Protein AF-X0UGA6-F1 (afdb_monomer)

Foldseek 3Di:
DCPPPQFDDWADDVVGIDTDGQPPVDPCSVVVVVVVVVVCVVCVVVVVVVVVVVVVVVVVVVVD

Mean predicted aligned error: 5.54 Å

Radius of gyration: 16.4 Å; Cα contacts (8 Å, |Δi|>4): 31; chains: 1; bounding box: 34×26×38 Å

InterPro domains:
  IPR045352 Protein of unknown function DUF6530 [PF20140] (3-61)

Organism: NCBI:txid412755

Structure (mmCIF, N/CA/C/O backbone):
data_AF-X0UGA6-F1
#
_entry.id   AF-X0UGA6-F1
#
loop_
_atom_site.group_PDB
_atom_site.id
_atom_site.type_symbol
_atom_site.label_atom_id
_atom_site.label_alt_id
_atom_site.label_comp_id
_atom_site.label_asym_id
_atom_site.label_entity_id
_atom_site.label_seq_id
_atom_site.pdbx_PDB_ins_code
_atom_site.Cartn_x
_atom_site.Cartn_y
_atom_site.Cartn_z
_atom_site.occupancy
_atom_site.B_iso_or_equiv
_atom_site.auth_seq_id
_atom_site.auth_comp_id
_atom_site.auth_asym_id
_atom_site.auth_atom_id
_atom_site.pdbx_PDB_model_num
ATOM 1 N N . ASP A 1 1 ? 5.483 -16.201 -6.688 1.00 61.69 1 ASP A N 1
ATOM 2 C CA . ASP A 1 1 ? 4.783 -16.240 -7.986 1.00 61.69 1 ASP A CA 1
ATOM 3 C C . ASP A 1 1 ? 3.365 -15.728 -7.854 1.00 61.69 1 ASP A C 1
ATOM 5 O O . ASP A 1 1 ? 2.662 -16.140 -6.939 1.00 61.69 1 ASP A O 1
ATOM 9 N N . TYR A 1 2 ? 2.971 -14.809 -8.738 1.00 74.31 2 TYR A N 1
ATOM 10 C CA . TYR A 1 2 ? 1.603 -14.298 -8.855 1.00 74.31 2 TYR A CA 1
ATOM 11 C C . TYR A 1 2 ? 0.915 -15.043 -10.010 1.00 74.31 2 TYR A C 1
ATOM 13 O O . TYR A 1 2 ? 1.063 -14.630 -11.160 1.00 74.31 2 TYR A O 1
ATOM 21 N N . PRO A 1 3 ? 0.197 -16.152 -9.752 1.00 81.12 3 PRO A N 1
ATOM 22 C CA . PRO A 1 3 ? -0.294 -17.038 -10.812 1.00 81.12 3 PRO A CA 1
ATOM 23 C C . PRO A 1 3 ? -1.300 -16.366 -11.757 1.00 81.12 3 PRO A C 1
ATOM 25 O O . PRO A 1 3 ? -1.462 -16.813 -12.886 1.00 81.12 3 PRO A O 1
ATOM 28 N N . ASN A 1 4 ? -1.939 -15.279 -11.313 1.00 89.06 4 ASN A N 1
ATOM 29 C CA . ASN A 1 4 ? -2.936 -14.527 -12.077 1.00 89.06 4 ASN A CA 1
ATOM 30 C C . ASN A 1 4 ? -2.449 -13.128 -12.491 1.00 89.06 4 ASN A C 1
ATOM 32 O O . ASN A 1 4 ? -3.266 -12.263 -12.796 1.00 89.06 4 ASN A O 1
ATOM 36 N N . TYR A 1 5 ? -1.135 -12.880 -12.487 1.00 87.62 5 TYR A N 1
ATOM 37 C CA . TYR A 1 5 ? -0.570 -11.583 -12.858 1.00 87.62 5 TYR A CA 1
ATOM 38 C C . TYR A 1 5 ? -1.120 -11.081 -14.215 1.00 87.62 5 TYR A C 1
ATOM 40 O O . TYR A 1 5 ? -1.129 -11.849 -15.179 1.00 87.62 5 TY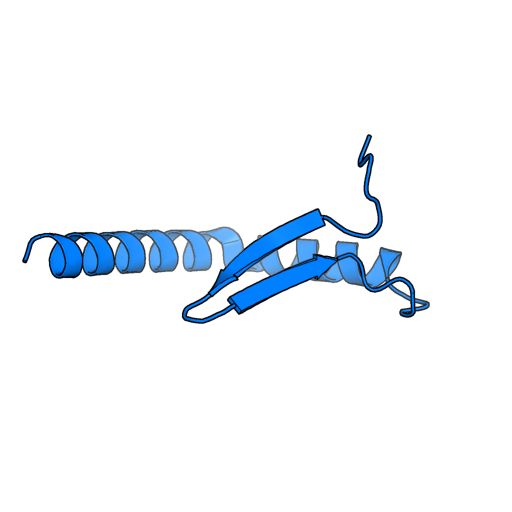R A O 1
ATOM 48 N N . PRO A 1 6 ? -1.561 -9.809 -14.329 1.00 92.31 6 PRO A N 1
ATOM 49 C CA . PRO A 1 6 ? -1.371 -8.710 -13.376 1.00 92.31 6 PRO A CA 1
ATOM 50 C C . PRO A 1 6 ? -2.453 -8.580 -12.292 1.00 92.31 6 PRO A C 1
ATOM 52 O O . PRO A 1 6 ? -2.377 -7.642 -11.500 1.00 92.31 6 PRO A O 1
ATOM 55 N N . LEU A 1 7 ? -3.454 -9.465 -12.245 1.00 93.88 7 LEU A N 1
ATOM 56 C CA . LEU A 1 7 ? -4.484 -9.454 -11.205 1.00 93.88 7 LEU A CA 1
ATOM 57 C C . LEU A 1 7 ? -3.866 -9.832 -9.853 1.00 93.88 7 LEU A C 1
ATOM 59 O O . LEU A 1 7 ? -3.274 -10.902 -9.705 1.00 93.88 7 LEU A O 1
ATOM 63 N N . LEU A 1 8 ? -4.026 -8.943 -8.877 1.00 91.38 8 LEU A N 1
ATOM 64 C CA . LEU A 1 8 ? -3.532 -9.102 -7.514 1.00 91.38 8 LEU A CA 1
ATOM 65 C C . LEU A 1 8 ? -4.632 -9.628 -6.596 1.00 91.38 8 LEU A C 1
ATOM 67 O O . LEU A 1 8 ? -4.401 -10.576 -5.852 1.00 91.38 8 LEU A O 1
ATOM 71 N N . ASP A 1 9 ? -5.822 -9.024 -6.665 1.00 92.25 9 ASP A N 1
ATOM 72 C CA . ASP A 1 9 ? -6.936 -9.368 -5.783 1.00 92.25 9 ASP A CA 1
ATOM 73 C C . ASP A 1 9 ? -8.298 -8.960 -6.370 1.00 92.25 9 ASP A C 1
ATOM 75 O O . ASP A 1 9 ? -8.388 -8.279 -7.398 1.00 92.25 9 ASP A O 1
ATOM 79 N N . ARG A 1 10 ? -9.381 -9.371 -5.709 1.00 92.12 10 ARG A N 1
ATOM 80 C CA . ARG A 1 10 ? -10.755 -8.988 -6.017 1.00 92.12 10 ARG A CA 1
ATOM 81 C C . ARG A 1 10 ? -11.501 -8.618 -4.740 1.00 92.12 10 ARG A C 1
ATOM 83 O O . ARG A 1 10 ? -11.884 -9.477 -3.950 1.00 92.12 10 ARG A O 1
ATOM 90 N N . VAL A 1 11 ? -11.788 -7.332 -4.586 1.00 94.31 11 VAL A N 1
ATOM 91 C CA . VAL A 1 11 ? -12.487 -6.781 -3.424 1.00 94.31 11 VAL A CA 1
ATOM 92 C C . VAL A 1 11 ? -13.993 -6.853 -3.653 1.00 94.31 11 VAL A C 1
ATOM 94 O O . VAL A 1 11 ? -14.519 -6.257 -4.594 1.00 94.31 11 VAL A O 1
ATOM 97 N N . GLY A 1 12 ? -14.702 -7.586 -2.794 1.00 93.88 12 GLY A N 1
ATOM 98 C CA . GLY A 1 12 ? -16.165 -7.608 -2.798 1.00 93.88 12 GLY A CA 1
ATOM 99 C C . GLY A 1 12 ? -16.733 -6.236 -2.437 1.00 93.88 12 GLY A C 1
ATOM 100 O O . GLY A 1 12 ? -16.322 -5.631 -1.451 1.00 93.88 12 GLY A O 1
ATOM 101 N N . LEU A 1 13 ? -17.686 -5.752 -3.229 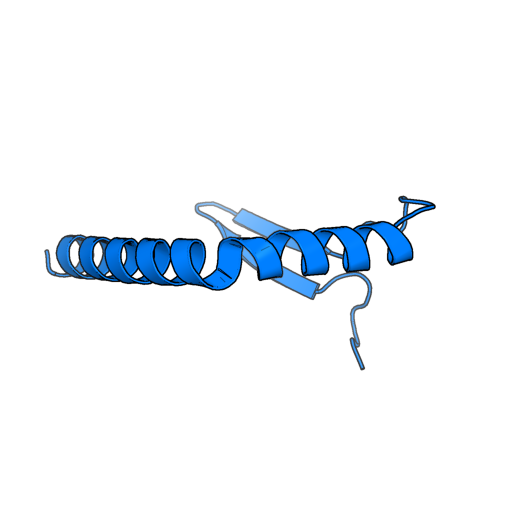1.00 93.25 13 LEU A N 1
ATOM 102 C CA . LEU A 1 13 ? -18.397 -4.497 -2.993 1.00 93.25 13 LEU A CA 1
ATOM 103 C C . LEU A 1 13 ? -19.900 -4.777 -2.984 1.00 93.25 13 LEU A C 1
ATOM 105 O O . LEU A 1 13 ? -20.358 -5.778 -3.538 1.00 93.25 13 LEU A O 1
ATOM 109 N N . GLN A 1 14 ? -20.699 -3.911 -2.361 1.00 90.94 14 GLN A N 1
ATOM 110 C CA . GLN A 1 14 ? -22.149 -4.101 -2.373 1.00 90.94 14 GLN A CA 1
ATOM 111 C C . GLN A 1 14 ? -22.662 -4.138 -3.822 1.00 90.94 14 GLN A C 1
ATOM 113 O O . GLN A 1 14 ? -22.522 -3.174 -4.569 1.00 90.94 14 GLN A O 1
ATOM 118 N N . GLY A 1 15 ? -23.249 -5.273 -4.212 1.00 91.31 15 GLY A N 1
ATOM 119 C CA . GLY A 1 15 ? -23.776 -5.486 -5.562 1.00 91.31 15 GLY A CA 1
ATOM 120 C C . GLY A 1 15 ? -22.730 -5.836 -6.628 1.00 91.31 15 GLY A C 1
ATOM 121 O O . GLY A 1 15 ? -23.086 -5.914 -7.801 1.00 91.31 15 GLY A O 1
ATOM 122 N N . GLY A 1 16 ? -21.466 -6.080 -6.266 1.00 92.50 16 GLY A N 1
ATOM 123 C CA . GLY A 1 16 ? -20.437 -6.435 -7.241 1.00 92.50 16 GLY A CA 1
ATOM 124 C C . GLY A 1 16 ? -19.082 -6.785 -6.637 1.00 92.50 16 GLY A C 1
ATOM 125 O O . GLY A 1 16 ? -18.961 -7.223 -5.496 1.00 92.50 16 GLY A O 1
ATOM 126 N N . ALA A 1 17 ? -18.033 -6.618 -7.432 1.00 93.69 17 ALA A N 1
ATOM 127 C CA . ALA A 1 17 ? -16.670 -6.665 -6.932 1.00 93.69 17 ALA A CA 1
ATOM 128 C C . ALA A 1 17 ? -15.749 -5.863 -7.843 1.00 93.69 17 ALA A C 1
ATOM 130 O O . ALA A 1 17 ? -15.980 -5.775 -9.050 1.00 93.69 17 ALA A O 1
ATOM 131 N N . MET A 1 18 ? -14.689 -5.334 -7.253 1.00 95.50 18 MET A N 1
ATOM 132 C CA . MET A 1 18 ? -13.644 -4.593 -7.936 1.00 95.50 18 MET A CA 1
ATOM 133 C C . MET A 1 18 ? -12.396 -5.461 -8.048 1.00 95.50 18 MET A C 1
ATOM 135 O O . MET A 1 18 ? -11.921 -6.005 -7.054 1.00 95.50 18 MET A O 1
ATOM 139 N N . ASN A 1 19 ? -11.862 -5.588 -9.259 1.00 94.62 19 ASN A N 1
ATOM 140 C CA . ASN A 1 19 ? -10.571 -6.229 -9.477 1.00 94.62 19 ASN A CA 1
ATOM 141 C C . ASN A 1 19 ? -9.451 -5.233 -9.161 1.00 94.62 19 ASN A C 1
ATOM 143 O O . ASN A 1 19 ? -9.523 -4.072 -9.561 1.00 94.62 19 ASN A O 1
ATOM 147 N N . VAL A 1 20 ? -8.412 -5.704 -8.481 1.00 93.56 20 VAL A N 1
ATOM 148 C CA . VAL A 1 20 ? -7.188 -4.959 -8.184 1.00 93.56 20 VAL A CA 1
ATOM 149 C C . VAL A 1 20 ? -6.063 -5.591 -8.992 1.00 93.56 20 VAL A C 1
ATOM 151 O O . VAL A 1 20 ? -5.795 -6.783 -8.852 1.00 93.56 20 VAL A O 1
ATOM 154 N N . SER A 1 21 ? -5.412 -4.818 -9.859 1.00 93.62 21 SER A N 1
ATOM 155 C CA . SER A 1 21 ? -4.367 -5.309 -10.763 1.00 93.62 21 SER A CA 1
ATOM 156 C C . SER A 1 21 ? -3.253 -4.289 -10.967 1.00 93.62 21 SER A C 1
ATOM 158 O O . SER A 1 21 ? -3.480 -3.087 -10.844 1.00 93.62 21 SER A O 1
ATOM 160 N N . ILE A 1 22 ? -2.067 -4.760 -11.352 1.00 90.19 22 ILE A N 1
ATOM 161 C CA . ILE A 1 22 ? -0.967 -3.891 -11.790 1.00 90.19 22 ILE A CA 1
ATOM 162 C C . ILE A 1 22 ? -1.348 -3.186 -13.098 1.00 90.19 22 ILE A C 1
ATOM 164 O O . ILE A 1 22 ? -1.798 -3.833 -14.047 1.00 90.19 22 ILE A O 1
ATOM 168 N N . CYS A 1 23 ? -1.136 -1.869 -13.163 1.00 92.06 23 CYS A N 1
ATOM 169 C CA . CYS A 1 23 ? -1.369 -1.061 -14.360 1.00 92.06 23 CYS A CA 1
ATOM 170 C C . CYS A 1 23 ? -0.248 -1.291 -15.386 1.00 92.06 23 CYS A C 1
ATOM 172 O O . CYS A 1 23 ? 0.738 -0.560 -15.423 1.00 92.06 23 CYS A O 1
ATOM 174 N N . LYS A 1 24 ? -0.375 -2.345 -16.199 1.00 90.81 24 LYS A N 1
ATOM 175 C CA . LYS A 1 24 ? 0.638 -2.720 -17.203 1.00 90.81 24 LYS A CA 1
ATOM 176 C C . LYS A 1 24 ? 0.760 -1.718 -18.354 1.00 90.81 24 LYS A C 1
ATOM 178 O O . LYS A 1 24 ? 1.772 -1.746 -19.043 1.00 90.81 24 LYS A O 1
ATOM 183 N N . ASP A 1 25 ? -0.228 -0.843 -18.519 1.00 94.19 25 ASP A N 1
ATOM 184 C CA . ASP A 1 25 ? -0.230 0.219 -19.529 1.00 94.19 25 ASP A CA 1
ATOM 185 C C . ASP A 1 25 ? 0.599 1.447 -19.101 1.00 94.19 25 ASP A C 1
ATOM 187 O O . ASP A 1 25 ? 0.805 2.360 -19.896 1.00 94.19 25 ASP A O 1
ATOM 191 N N . ASN A 1 26 ? 1.086 1.488 -17.853 1.00 93.25 26 ASN A N 1
ATOM 192 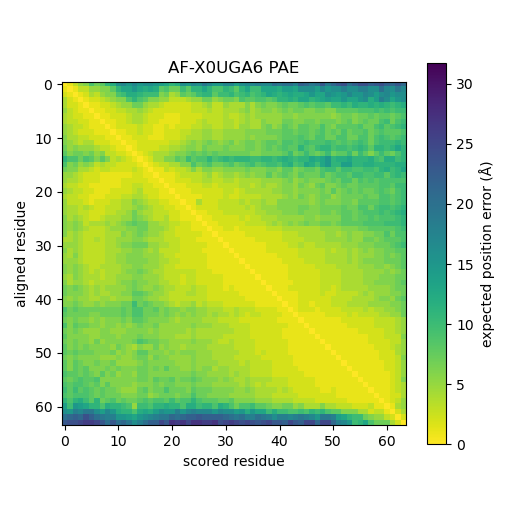C CA . ASN A 1 26 ? 1.975 2.543 -17.378 1.00 93.25 26 ASN A CA 1
ATOM 193 C C . ASN A 1 26 ? 3.441 2.216 -17.714 1.00 93.25 26 ASN A C 1
ATOM 195 O O . ASN A 1 26 ? 4.047 1.327 -17.114 1.00 93.25 26 ASN A O 1
ATOM 199 N N . GLU A 1 27 ? 4.031 2.986 -18.630 1.00 95.38 27 GLU A N 1
ATOM 200 C CA . GLU A 1 27 ? 5.436 2.862 -19.047 1.00 95.38 27 GLU A CA 1
ATOM 201 C C . GLU A 1 27 ? 6.442 3.115 -17.907 1.00 95.38 27 GLU A C 1
ATOM 203 O O . GLU A 1 27 ? 7.595 2.688 -17.986 1.00 95.38 27 GLU A O 1
ATOM 208 N N . HIS A 1 28 ? 6.015 3.782 -16.831 1.00 95.44 28 HIS A N 1
ATOM 209 C CA . HIS A 1 28 ? 6.836 4.121 -15.667 1.00 95.44 28 HIS A CA 1
ATOM 210 C C . HIS A 1 28 ? 6.494 3.301 -14.416 1.00 95.44 28 HIS A C 1
ATOM 212 O O . HIS A 1 28 ? 6.968 3.631 -13.330 1.00 95.44 28 HIS A O 1
ATOM 218 N N . ILE A 1 29 ? 5.733 2.207 -14.557 1.00 93.06 29 ILE A N 1
ATOM 219 C CA . ILE A 1 29 ? 5.201 1.431 -13.425 1.00 93.06 29 ILE A CA 1
ATOM 220 C C . ILE A 1 29 ? 6.261 1.025 -12.391 1.00 93.06 29 ILE A C 1
ATOM 222 O O . ILE A 1 29 ? 6.008 1.125 -11.197 1.00 93.06 29 ILE A O 1
ATOM 226 N N . GLU A 1 30 ? 7.457 0.621 -12.823 1.00 91.56 30 GLU A N 1
ATOM 227 C CA . GLU A 1 30 ? 8.543 0.217 -11.916 1.00 91.56 30 GLU A CA 1
ATOM 228 C C . GLU A 1 30 ? 9.034 1.387 -11.048 1.00 91.56 30 GLU A C 1
ATOM 230 O O . GLU A 1 30 ? 9.229 1.246 -9.842 1.00 91.56 30 GLU A O 1
ATOM 235 N N . ASN A 1 31 ? 9.199 2.570 -11.646 1.00 95.75 31 ASN A N 1
ATOM 236 C CA . ASN A 1 31 ? 9.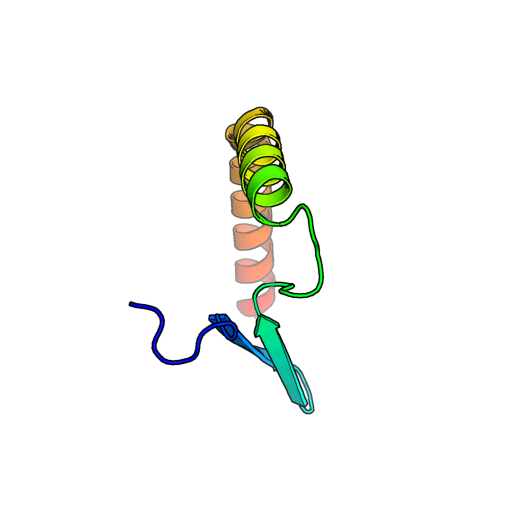636 3.761 -10.920 1.00 95.75 31 ASN A CA 1
ATOM 237 C C . ASN A 1 31 ? 8.535 4.284 -10.000 1.00 95.75 31 ASN A C 1
ATOM 239 O O . ASN A 1 31 ? 8.819 4.681 -8.873 1.00 95.75 31 ASN A O 1
ATOM 243 N N . ASP A 1 32 ? 7.289 4.256 -10.466 1.00 94.38 32 ASP A N 1
ATOM 244 C CA . ASP A 1 32 ? 6.144 4.719 -9.691 1.00 94.38 32 ASP A CA 1
ATOM 245 C C . ASP A 1 32 ? 5.884 3.825 -8.475 1.00 94.38 32 ASP A C 1
ATOM 247 O O . ASP A 1 32 ? 5.510 4.339 -7.425 1.00 94.38 32 ASP A O 1
ATOM 251 N N . ILE A 1 33 ? 6.133 2.512 -8.576 1.00 92.44 33 ILE A N 1
ATOM 252 C CA . ILE A 1 33 ? 6.090 1.599 -7.423 1.00 92.44 33 ILE A CA 1
ATOM 253 C C . ILE A 1 33 ? 7.101 2.037 -6.359 1.00 92.44 33 ILE A C 1
ATOM 255 O O . IL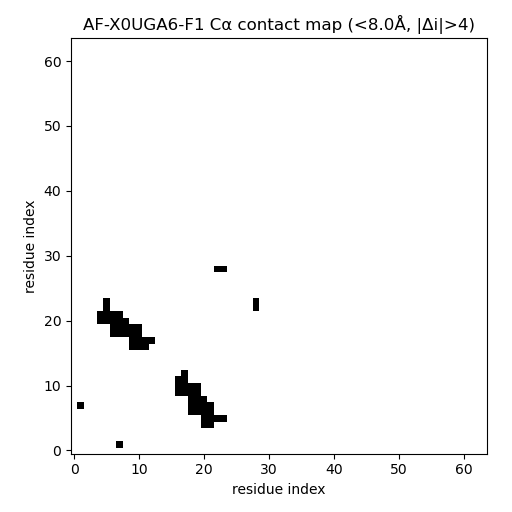E A 1 33 ? 6.736 2.145 -5.190 1.00 92.44 33 ILE A O 1
ATOM 259 N N . ASN A 1 34 ? 8.341 2.340 -6.752 1.00 95.62 34 ASN A N 1
ATOM 260 C CA . ASN A 1 34 ? 9.367 2.795 -5.809 1.00 95.62 34 ASN A CA 1
ATOM 261 C C . ASN A 1 34 ? 9.021 4.165 -5.211 1.00 95.62 34 ASN A C 1
ATOM 263 O O . ASN A 1 34 ? 9.145 4.364 -4.009 1.00 95.62 34 ASN A O 1
ATOM 267 N N . LEU A 1 35 ? 8.534 5.103 -6.030 1.00 96.00 35 LEU A N 1
ATOM 268 C CA . LEU A 1 35 ? 8.114 6.423 -5.555 1.00 96.00 35 LEU A CA 1
ATOM 269 C C . LEU A 1 35 ? 6.942 6.322 -4.572 1.00 96.00 35 LEU A C 1
ATOM 271 O O . LEU A 1 35 ? 6.903 7.040 -3.574 1.00 96.00 35 LEU A O 1
ATOM 275 N N . PHE A 1 36 ? 5.985 5.441 -4.858 1.00 92.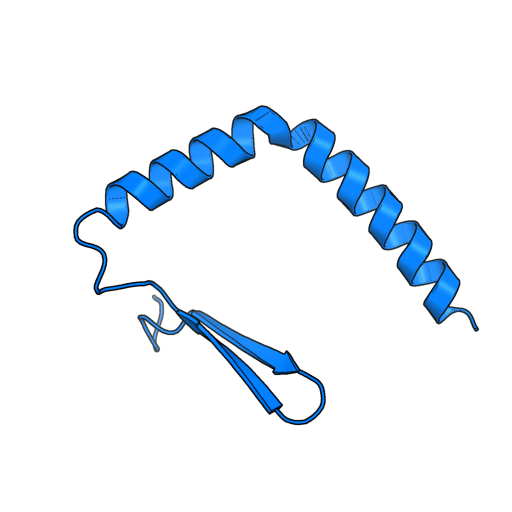62 36 PHE A N 1
ATOM 276 C CA . PHE A 1 36 ? 4.864 5.161 -3.972 1.00 92.62 36 PHE A CA 1
ATOM 277 C C . PHE A 1 36 ? 5.346 4.605 -2.629 1.00 92.62 36 PHE A C 1
ATOM 279 O O . PHE A 1 36 ? 4.905 5.089 -1.587 1.00 92.62 36 PHE A O 1
ATOM 286 N N . ASP A 1 37 ? 6.278 3.652 -2.652 1.00 94.81 37 ASP A N 1
ATOM 287 C CA . ASP A 1 37 ? 6.887 3.079 -1.451 1.00 94.81 37 ASP A CA 1
ATOM 288 C C . ASP A 1 37 ? 7.636 4.139 -0.625 1.00 94.81 37 ASP A C 1
ATOM 290 O O . ASP A 1 37 ? 7.381 4.281 0.571 1.00 94.81 37 ASP A O 1
ATOM 294 N N . ASP A 1 38 ? 8.468 4.964 -1.264 1.00 96.62 38 ASP A N 1
ATOM 295 C CA . ASP A 1 38 ? 9.192 6.063 -0.612 1.00 96.62 38 ASP A CA 1
ATOM 296 C C . ASP A 1 38 ? 8.241 7.080 0.034 1.00 96.62 38 ASP A C 1
ATOM 298 O O . ASP A 1 38 ? 8.496 7.599 1.123 1.00 96.62 38 ASP A O 1
ATOM 302 N N . CYS A 1 39 ? 7.148 7.418 -0.653 1.00 95.19 39 CYS A N 1
ATOM 303 C CA . CYS A 1 39 ? 6.136 8.332 -0.138 1.00 95.19 39 CYS A CA 1
ATOM 304 C C . CYS A 1 39 ? 5.372 7.732 1.044 1.00 95.19 39 CYS A C 1
ATOM 306 O O . CYS A 1 39 ? 5.138 8.446 2.016 1.00 95.19 39 CYS A O 1
ATOM 308 N N . LEU A 1 40 ? 5.019 6.445 0.992 1.00 95.06 40 LEU A N 1
ATOM 309 C CA . LEU A 1 40 ? 4.375 5.764 2.114 1.00 95.06 40 LEU A CA 1
ATOM 310 C C . LEU A 1 40 ? 5.280 5.718 3.344 1.00 95.06 40 LEU A C 1
ATOM 312 O O . LEU A 1 40 ? 4.814 6.017 4.440 1.00 95.06 40 LEU A O 1
ATOM 316 N N . HIS A 1 41 ? 6.560 5.392 3.164 1.00 95.69 41 HIS A N 1
ATOM 317 C CA . HIS A 1 41 ? 7.515 5.301 4.268 1.00 95.69 41 HIS A CA 1
ATOM 318 C C . HIS A 1 41 ? 7.785 6.645 4.949 1.00 95.69 41 HIS A C 1
ATOM 320 O O . HIS A 1 41 ? 8.090 6.672 6.135 1.00 95.69 41 HIS A O 1
ATOM 326 N N . LYS A 1 42 ? 7.663 7.772 4.239 1.00 97.06 42 LYS A N 1
ATOM 327 C CA . LYS A 1 42 ? 7.825 9.104 4.853 1.00 97.06 42 LYS A CA 1
ATOM 328 C C . LYS A 1 42 ? 6.761 9.420 5.903 1.00 97.06 42 LYS A C 1
ATOM 330 O O . LYS A 1 42 ? 7.057 10.151 6.842 1.00 97.06 42 LYS A O 1
ATOM 335 N N . ASP A 1 43 ? 5.556 8.886 5.726 1.00 96.06 43 ASP A N 1
ATOM 336 C CA . ASP A 1 43 ? 4.388 9.169 6.563 1.00 96.06 43 ASP A CA 1
ATOM 337 C C . ASP A 1 43 ? 3.898 7.910 7.314 1.00 96.06 43 ASP A C 1
ATOM 339 O O . ASP A 1 43 ? 2.756 7.861 7.783 1.00 96.06 43 ASP A O 1
ATOM 343 N N . ASP A 1 44 ? 4.731 6.873 7.430 1.00 94.88 44 ASP A N 1
ATOM 344 C CA . ASP A 1 44 ? 4.337 5.556 7.943 1.00 94.88 44 ASP A CA 1
ATOM 345 C C . ASP A 1 44 ? 3.785 5.603 9.378 1.00 94.88 44 ASP A C 1
ATOM 347 O O . ASP A 1 44 ? 2.764 4.970 9.674 1.00 94.88 44 ASP A O 1
ATOM 351 N N . GLU A 1 45 ? 4.394 6.403 10.251 1.00 96.88 45 GLU A N 1
ATOM 352 C CA . GLU A 1 45 ? 4.000 6.581 11.647 1.00 96.88 45 GLU A CA 1
ATOM 353 C C . GLU A 1 45 ? 2.603 7.208 11.754 1.00 96.88 45 GLU A C 1
ATOM 355 O O . GLU A 1 45 ? 1.699 6.635 12.372 1.00 96.88 45 GLU A O 1
ATOM 360 N N . ILE A 1 46 ? 2.385 8.348 11.088 1.00 96.88 46 ILE A N 1
ATOM 361 C CA . ILE A 1 46 ? 1.101 9.060 11.135 1.00 96.88 46 ILE A CA 1
ATOM 362 C C . ILE A 1 46 ? -0.015 8.269 10.441 1.00 96.88 46 ILE A C 1
ATOM 364 O O . ILE A 1 46 ? -1.162 8.277 10.901 1.00 96.88 46 ILE A O 1
ATOM 368 N N . ILE A 1 47 ? 0.297 7.552 9.356 1.00 96.56 47 ILE A N 1
ATOM 369 C CA . ILE A 1 47 ? -0.651 6.649 8.693 1.00 96.56 47 ILE A CA 1
ATOM 370 C C . ILE A 1 47 ? -1.043 5.519 9.650 1.00 96.56 47 ILE A C 1
ATOM 372 O O . ILE A 1 47 ? -2.235 5.256 9.835 1.00 96.56 47 ILE A O 1
ATOM 376 N N . SER A 1 48 ? -0.063 4.890 10.302 1.00 96.50 48 SER A N 1
ATOM 377 C CA . SER A 1 48 ? -0.293 3.791 11.244 1.00 96.50 48 SER A CA 1
ATOM 378 C C . SER A 1 48 ? -1.150 4.221 12.434 1.00 96.50 48 SER A C 1
ATOM 380 O O .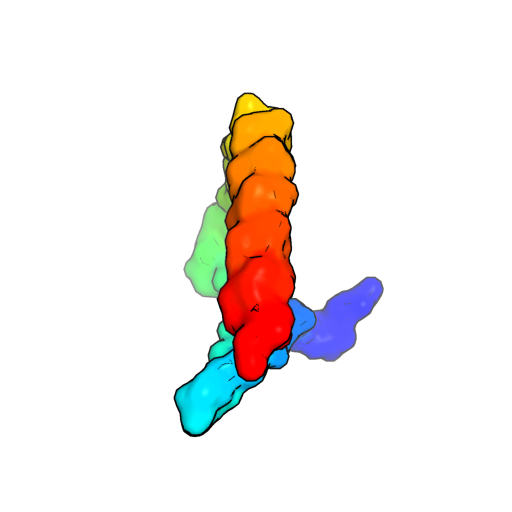 SER A 1 48 ? -2.084 3.509 12.815 1.00 96.50 48 SER A O 1
ATOM 382 N N . GLU A 1 49 ? -0.887 5.394 13.009 1.00 97.94 49 GLU A N 1
ATOM 383 C CA . GLU A 1 49 ? -1.689 5.942 14.106 1.00 97.94 49 GLU A CA 1
ATOM 384 C C . GLU A 1 49 ? -3.147 6.158 13.672 1.00 97.94 49 GLU A C 1
ATOM 386 O O . GLU A 1 49 ? -4.081 5.659 14.310 1.00 97.94 49 GLU A O 1
ATOM 391 N N . ARG A 1 50 ? -3.360 6.833 12.536 1.00 97.69 50 ARG A N 1
ATOM 392 C CA . ARG A 1 50 ? -4.706 7.136 12.026 1.00 97.69 50 ARG A CA 1
ATOM 393 C C . ARG A 1 50 ? -5.502 5.882 11.685 1.00 97.69 50 ARG A C 1
ATOM 395 O O . ARG A 1 50 ? -6.694 5.820 11.993 1.00 97.69 50 ARG A O 1
ATOM 402 N N . LEU A 1 51 ? -4.866 4.878 11.083 1.00 97.69 51 LEU A N 1
ATOM 403 C CA . LEU A 1 51 ? -5.517 3.604 10.770 1.00 97.69 51 LEU A CA 1
ATOM 404 C C . LEU A 1 51 ? -5.923 2.845 12.038 1.00 97.69 51 LEU A C 1
ATOM 406 O O . LEU A 1 51 ? -7.018 2.283 12.083 1.00 97.69 51 LEU A O 1
ATOM 410 N N . ASN A 1 52 ? -5.095 2.871 13.087 1.00 97.56 52 ASN A N 1
ATOM 411 C CA . ASN A 1 52 ? -5.441 2.264 14.374 1.00 97.56 52 ASN A CA 1
ATOM 412 C C . ASN A 1 52 ? -6.646 2.947 15.031 1.00 97.56 52 ASN A C 1
ATOM 414 O O . ASN A 1 52 ? -7.552 2.259 15.512 1.00 97.56 52 ASN A O 1
ATOM 418 N N . VAL A 1 53 ? -6.696 4.283 15.009 1.00 97.88 53 VAL A N 1
ATOM 419 C CA . VAL A 1 53 ? -7.852 5.047 15.507 1.00 97.88 53 VAL A CA 1
ATOM 420 C C . VAL A 1 53 ? -9.111 4.700 14.711 1.00 97.88 53 VAL A C 1
ATOM 422 O O . VAL A 1 53 ? -10.132 4.346 15.303 1.00 97.88 53 VAL A O 1
ATOM 425 N N . LEU A 1 54 ? -9.040 4.723 13.375 1.00 97.69 54 LEU A N 1
ATOM 426 C CA . LEU A 1 54 ? -10.170 4.382 12.506 1.00 97.69 54 LEU A CA 1
ATOM 427 C C . LEU A 1 54 ? -10.681 2.958 12.760 1.00 97.69 54 LEU A C 1
ATOM 429 O O . LEU A 1 54 ? -11.887 2.739 12.856 1.00 97.69 54 LEU A O 1
ATOM 433 N N . HIS A 1 55 ? -9.780 1.988 12.911 1.00 96.88 55 HIS A N 1
ATOM 434 C CA . HIS A 1 55 ? -10.135 0.611 13.260 1.00 96.88 55 HIS A CA 1
ATOM 435 C C . HIS A 1 55 ? -10.879 0.514 14.595 1.00 96.88 55 HIS A C 1
ATOM 437 O O . HIS A 1 55 ? -11.830 -0.262 14.715 1.00 96.88 55 HIS A O 1
ATOM 443 N N . GLY A 1 56 ? -10.470 1.304 15.592 1.00 96.94 56 GLY A N 1
ATOM 444 C CA . GLY A 1 56 ? -11.183 1.436 16.862 1.00 96.94 56 GLY A CA 1
ATOM 445 C C . GLY A 1 56 ? -12.625 1.904 16.659 1.00 96.94 56 GLY A C 1
ATOM 446 O O . GLY A 1 56 ? -13.553 1.207 17.068 1.00 96.94 56 GLY A O 1
ATOM 447 N N . LEU A 1 57 ? -12.808 3.009 15.933 1.00 97.00 57 LEU A N 1
ATOM 448 C CA . LEU A 1 57 ? -14.128 3.577 15.628 1.00 97.00 57 LEU A CA 1
ATOM 449 C C . LEU A 1 57 ? -15.022 2.591 14.859 1.00 97.00 57 LEU A C 1
ATOM 451 O O . LEU A 1 57 ? -16.187 2.396 15.194 1.00 97.00 57 LEU A O 1
ATOM 455 N N . LEU A 1 58 ? -14.474 1.899 13.856 1.00 96.31 58 LEU A N 1
ATOM 456 C CA . LEU A 1 5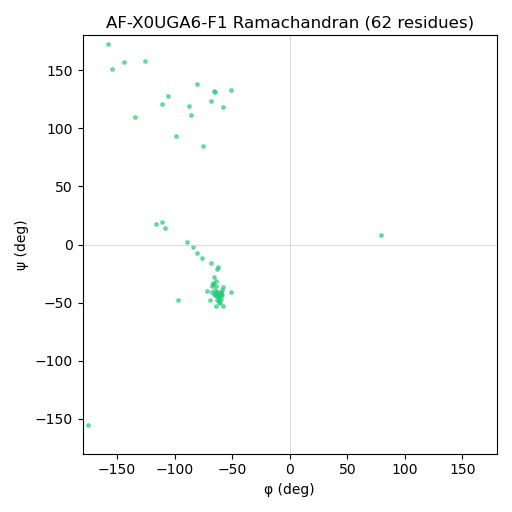8 ? -15.218 0.893 13.091 1.00 96.31 58 LEU A CA 1
ATOM 457 C C . LEU A 1 58 ? -15.651 -0.299 13.957 1.00 96.31 58 LEU A C 1
ATOM 459 O O . LEU A 1 58 ? -16.735 -0.851 13.761 1.00 96.31 58 LEU A O 1
ATOM 463 N N . LYS A 1 59 ? -14.826 -0.712 14.928 1.00 95.75 59 LYS A N 1
ATOM 464 C CA . LYS A 1 59 ? -15.198 -1.758 15.892 1.00 95.75 59 LYS A CA 1
ATOM 465 C C . LYS A 1 59 ? -16.327 -1.324 16.817 1.00 95.75 59 LYS A C 1
ATOM 467 O O . LYS A 1 59 ? -17.083 -2.193 17.238 1.00 95.75 59 LYS A O 1
ATOM 472 N N . GLU A 1 60 ? -16.404 -0.045 17.161 1.00 95.81 60 GLU A N 1
ATOM 473 C CA . GLU A 1 60 ? -17.495 0.506 17.967 1.00 95.81 60 GLU A CA 1
ATOM 474 C C . GLU A 1 60 ? -18.803 0.506 17.179 1.00 95.81 60 GLU A C 1
ATOM 476 O O . GLU A 1 60 ? -19.777 -0.059 17.663 1.00 95.81 60 GLU A O 1
ATOM 481 N N . ILE A 1 61 ? -18.792 0.990 15.930 1.00 94.00 61 ILE A N 1
ATOM 482 C CA . ILE A 1 61 ? -19.974 0.974 15.044 1.00 94.00 61 ILE A CA 1
ATOM 483 C C . ILE A 1 61 ? -20.508 -0.453 14.839 1.00 94.00 61 ILE A C 1
ATOM 485 O O . ILE A 1 61 ? -21.710 -0.666 14.780 1.00 94.00 61 ILE A O 1
ATOM 489 N N . ARG A 1 62 ? -19.623 -1.456 14.750 1.00 84.31 62 ARG A N 1
ATOM 490 C CA . ARG A 1 62 ? -20.011 -2.869 14.575 1.00 84.31 62 ARG A CA 1
ATOM 491 C C . ARG A 1 62 ? -20.535 -3.541 15.856 1.00 84.31 62 ARG A C 1
ATOM 493 O O . ARG A 1 62 ? -20.954 -4.693 15.797 1.00 84.31 62 ARG A O 1
ATOM 500 N N . LYS A 1 63 ? -20.392 -2.918 17.029 1.00 71.12 63 LYS A N 1
AT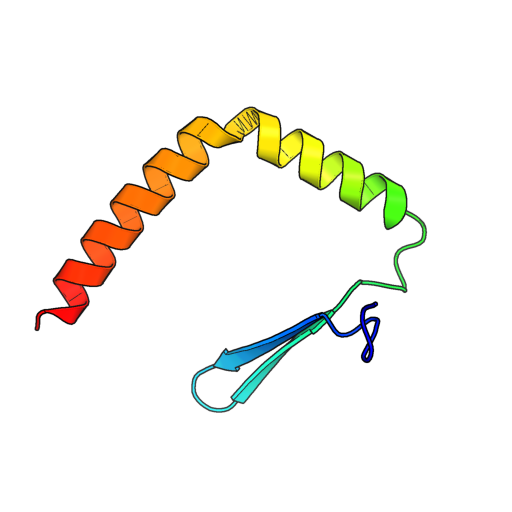OM 501 C CA . LYS A 1 63 ? -20.877 -3.489 18.302 1.00 71.12 63 LYS A CA 1
ATOM 502 C C . LYS A 1 63 ? -22.361 -3.203 18.563 1.00 71.12 63 LYS A C 1
ATOM 504 O O . LYS A 1 63 ? -22.876 -3.695 19.565 1.00 71.12 63 LYS A O 1
ATOM 509 N N . GLU A 1 64 ? -23.014 -2.465 17.674 1.00 50.94 64 GLU A N 1
ATOM 510 C CA . GLU A 1 64 ? -24.472 -2.329 17.566 1.00 50.94 64 GLU A CA 1
ATOM 511 C C . GLU A 1 64 ? -25.027 -3.295 16.507 1.00 50.94 64 GLU A C 1
ATOM 513 O O . GLU A 1 64 ? -26.151 -3.804 16.720 1.00 50.94 64 GLU A O 1
#

Secondary structure (DSSP, 8-state):
--TTTTEEEEEEETTEEEEEE--TT-TTHHHHHHHHHHHHHHTHHHHHHHHHHHHHHHHHHTT-

Solvent-accessible surface area (backbone atoms only — not comparable to full-atom values): 3976 Å² total; per-residue (Å²): 137,68,92,57,63,54,50,75,51,71,50,79,44,96,98,54,66,46,79,40,58,62,64,81,86,45,94,54,46,74,60,51,52,51,51,51,51,57,55,47,63,75,46,43,67,65,51,52,55,52,51,53,52,51,52,51,54,54,54,54,67,68,73,112

Sequence (64 aa):
DYPNYPLLDRVGLQGGAMNVSICKDNEHIENDINLFDDCLHKDDEIISERLNVLHGLLKEIRKE

pLDDT: mean 92.24, std 8.11, range [50.94, 97.94]

Nearest PDB structures (foldseek):
  5c0s-assembly1_A  TM=2.848E-01  e=5.867E+00  unclassified